Protein AF-A0A7R9RHR2-F1 (afdb_monomer_lite)

pLDDT: mean 87.74, std 6.88, range [58.59, 95.44]

Radius of gyration: 18.29 Å; chains: 1; bounding box: 43×29×52 Å

Structure (mmCIF, N/CA/C/O backbone):
data_AF-A0A7R9RHR2-F1
#
_entry.id   AF-A0A7R9RHR2-F1
#
loop_
_atom_site.group_PDB
_atom_site.id
_atom_site.type_symbol
_atom_site.label_atom_id
_atom_site.label_alt_id
_atom_site.label_comp_id
_atom_site.label_asym_id
_atom_site.label_entity_id
_atom_site.label_seq_id
_atom_site.pdbx_PDB_ins_code
_atom_site.Cartn_x
_atom_site.Cartn_y
_atom_site.Cartn_z
_atom_site.occupancy
_atom_site.B_iso_or_equiv
_atom_site.auth_seq_id
_atom_site.auth_comp_id
_atom_site.auth_asym_id
_atom_site.auth_atom_id
_atom_site.pdbx_PDB_model_num
ATOM 1 N N . GLY A 1 1 ? -10.403 -11.632 30.143 1.00 61.03 1 GLY A N 1
ATOM 2 C CA . GLY A 1 1 ? -9.788 -12.652 29.265 1.00 61.03 1 GLY A CA 1
ATOM 3 C C . GLY A 1 1 ? -8.285 -12.446 29.220 1.00 61.03 1 GLY A C 1
ATOM 4 O O . GLY A 1 1 ? -7.848 -11.328 29.449 1.00 61.03 1 GLY A O 1
ATOM 5 N N . LYS A 1 2 ? -7.488 -13.494 28.969 1.00 77.94 2 LYS A N 1
ATOM 6 C CA . LYS A 1 2 ? -6.039 -13.349 28.735 1.00 77.94 2 LYS A CA 1
ATOM 7 C C . LYS A 1 2 ? -5.817 -12.950 27.275 1.00 77.94 2 LYS A C 1
ATOM 9 O O . LYS A 1 2 ? -6.231 -13.691 26.388 1.00 77.94 2 LYS A O 1
ATOM 14 N N . ILE A 1 3 ? -5.190 -11.802 27.039 1.00 84.19 3 ILE A N 1
ATOM 15 C CA . ILE A 1 3 ? -4.789 -11.369 25.696 1.00 84.19 3 ILE A CA 1
ATOM 16 C C . ILE A 1 3 ? -3.564 -12.196 25.294 1.00 84.19 3 ILE A C 1
ATOM 18 O O . ILE A 1 3 ? -2.621 -12.326 26.074 1.00 84.19 3 ILE A O 1
ATOM 22 N N . LYS A 1 4 ? -3.598 -12.790 24.101 1.00 86.38 4 LYS A N 1
ATOM 23 C CA . LYS A 1 4 ? -2.451 -13.475 23.496 1.00 86.38 4 LYS A CA 1
ATOM 24 C C . LYS A 1 4 ? -1.927 -12.596 22.366 1.00 86.38 4 LYS A C 1
ATOM 26 O O . LYS A 1 4 ? -2.719 -12.148 21.545 1.00 86.38 4 LYS A O 1
ATOM 31 N N . TYR A 1 5 ? -0.621 -12.356 22.346 1.00 87.31 5 TYR A N 1
ATOM 32 C CA . TYR A 1 5 ? 0.056 -11.583 21.308 1.00 87.31 5 TYR A CA 1
ATOM 33 C C . TYR A 1 5 ? 0.882 -12.527 20.434 1.00 87.31 5 TYR A C 1
ATOM 35 O O . TYR A 1 5 ? 1.547 -13.422 20.960 1.00 87.31 5 TYR A O 1
ATOM 43 N N . ILE A 1 6 ? 0.811 -12.342 19.118 1.00 89.44 6 ILE A N 1
ATOM 44 C CA . ILE A 1 6 ? 1.653 -13.049 18.151 1.00 89.44 6 ILE A CA 1
ATOM 45 C C . ILE A 1 6 ? 2.718 -12.057 17.700 1.00 89.44 6 ILE A C 1
ATOM 47 O O . ILE A 1 6 ? 2.381 -10.998 17.177 1.00 89.44 6 ILE A O 1
ATOM 51 N N . ASP A 1 7 ? 3.983 -12.409 17.914 1.00 90.31 7 ASP A N 1
ATOM 52 C CA . ASP A 1 7 ? 5.120 -11.639 17.421 1.00 90.31 7 ASP A CA 1
ATOM 53 C C . ASP A 1 7 ? 5.745 -12.334 16.210 1.00 90.31 7 ASP A C 1
ATOM 55 O O . ASP A 1 7 ? 5.969 -13.547 16.226 1.00 90.31 7 ASP A O 1
ATOM 59 N N . PHE A 1 8 ? 6.044 -11.560 15.169 1.00 88.44 8 PHE A N 1
ATOM 60 C CA . PHE A 1 8 ? 6.743 -12.051 13.987 1.00 88.44 8 PHE A CA 1
ATOM 61 C C . PHE A 1 8 ? 8.201 -11.599 14.045 1.00 88.44 8 PHE A C 1
ATOM 63 O O . PHE A 1 8 ? 8.536 -10.465 13.694 1.00 88.44 8 PHE A O 1
ATOM 70 N N . THR A 1 9 ? 9.093 -12.497 14.460 1.00 91.62 9 THR A N 1
ATOM 71 C CA . THR A 1 9 ? 10.525 -12.199 14.517 1.00 91.62 9 THR A CA 1
ATOM 72 C C . THR A 1 9 ? 11.077 -11.963 13.110 1.00 91.62 9 THR A C 1
ATOM 74 O O . THR A 1 9 ? 10.974 -12.818 12.234 1.00 91.62 9 THR A O 1
ATOM 77 N N . SER A 1 10 ? 11.691 -10.796 12.899 1.00 94.00 10 SER A N 1
ATOM 78 C CA . SER A 1 10 ? 12.378 -10.434 11.650 1.00 94.00 10 SER A CA 1
ATOM 79 C C . SER A 1 10 ? 11.491 -10.360 10.397 1.00 94.00 10 SER A C 1
ATOM 81 O O . SER A 1 10 ? 12.008 -10.552 9.295 1.00 94.00 10 SER A O 1
ATOM 83 N N . LEU A 1 11 ? 10.205 -10.003 10.532 1.00 94.19 11 LEU A N 1
ATOM 84 C CA . LEU A 1 11 ? 9.296 -9.833 9.387 1.00 94.19 11 LEU A CA 1
ATOM 85 C C . LEU A 1 11 ? 9.890 -8.916 8.302 1.00 94.19 11 LEU A C 1
ATOM 87 O O . LEU A 1 11 ? 10.042 -9.340 7.164 1.00 94.19 11 LEU A O 1
ATOM 91 N N . TYR A 1 12 ? 10.301 -7.693 8.655 1.00 92.44 12 TYR A N 1
ATOM 92 C CA . TYR A 1 12 ? 10.852 -6.744 7.678 1.00 92.44 12 TYR A CA 1
ATOM 93 C C . TYR A 1 12 ? 12.151 -7.231 7.008 1.00 92.44 12 TYR A C 1
ATOM 95 O O . TYR A 1 12 ? 12.191 -7.238 5.780 1.00 92.44 12 TYR A O 1
ATOM 103 N N . PRO A 1 13 ? 13.198 -7.683 7.738 1.00 95.31 13 PRO A N 1
ATOM 104 C CA . PRO A 1 13 ? 14.387 -8.255 7.102 1.00 95.31 13 PRO A CA 1
ATOM 105 C C . PRO A 1 13 ? 14.092 -9.443 6.185 1.00 95.31 13 PRO A C 1
ATOM 107 O O . PRO A 1 13 ? 14.704 -9.559 5.124 1.00 95.31 13 PRO A O 1
ATOM 110 N N . TRP A 1 14 ? 13.172 -10.326 6.587 1.00 95.44 14 TRP A N 1
ATOM 111 C CA . TRP A 1 14 ? 12.782 -11.471 5.772 1.00 95.44 14 TRP A CA 1
ATOM 112 C C . TRP A 1 14 ? 12.088 -11.013 4.486 1.00 95.44 14 TRP A C 1
ATOM 114 O O . TRP A 1 14 ? 12.525 -11.402 3.406 1.00 95.44 14 TRP A O 1
ATOM 124 N N . THR A 1 15 ? 11.102 -10.112 4.578 1.00 94.38 15 THR A N 1
ATOM 125 C CA . THR A 1 15 ? 10.406 -9.531 3.418 1.00 94.38 15 THR A CA 1
ATOM 126 C C . THR A 1 15 ? 11.385 -8.837 2.472 1.00 94.38 15 THR A C 1
ATOM 128 O O . THR A 1 15 ? 11.381 -9.123 1.282 1.00 94.38 15 THR A O 1
ATOM 131 N N . SER A 1 16 ? 12.295 -8.002 2.980 1.00 92.06 16 SER A N 1
ATOM 132 C CA . SER A 1 16 ? 13.294 -7.317 2.146 1.00 92.06 16 SER A CA 1
ATOM 133 C C . SER A 1 16 ? 14.273 -8.266 1.448 1.00 92.06 16 SER A C 1
ATOM 135 O O . SER A 1 16 ? 14.845 -7.905 0.423 1.00 92.06 16 SER A O 1
ATOM 137 N N . LYS A 1 17 ? 14.512 -9.457 2.014 1.00 93.75 17 LYS A N 1
ATOM 138 C CA . LYS A 1 17 ? 15.406 -10.472 1.439 1.00 93.75 17 LYS A CA 1
ATOM 139 C C . LYS A 1 17 ? 14.688 -11.388 0.448 1.00 93.75 17 LYS A C 1
ATOM 141 O O . LYS A 1 17 ? 15.311 -11.841 -0.510 1.00 93.75 17 LYS A O 1
ATOM 146 N N . CYS A 1 18 ? 13.435 -11.732 0.730 1.00 94.94 18 CYS A N 1
ATOM 147 C CA . CYS A 1 18 ? 12.724 -12.821 0.066 1.00 94.94 18 CYS A CA 1
ATOM 148 C C . CYS A 1 18 ? 11.610 -12.355 -0.877 1.00 94.94 18 CYS A C 1
ATOM 150 O O . CYS A 1 18 ? 11.215 -13.134 -1.740 1.00 94.94 18 CYS A O 1
ATOM 152 N N . CYS A 1 19 ? 11.099 -11.134 -0.728 1.00 93.38 19 CYS A N 1
ATOM 153 C CA . CYS A 1 19 ? 10.072 -10.587 -1.608 1.00 93.38 19 CYS A CA 1
ATOM 154 C C . CYS A 1 19 ? 10.691 -9.756 -2.733 1.00 93.38 19 CYS A C 1
ATOM 156 O O . CYS A 1 19 ? 11.786 -9.207 -2.610 1.00 93.38 19 CYS A O 1
ATOM 158 N N . GLU A 1 20 ? 9.965 -9.661 -3.841 1.00 92.88 20 GLU A N 1
ATOM 159 C CA . GLU A 1 20 ? 10.374 -8.839 -4.971 1.00 92.88 20 GLU A CA 1
ATOM 160 C C . GLU A 1 20 ? 10.255 -7.353 -4.619 1.00 92.88 20 GLU A C 1
ATOM 162 O O . GLU A 1 20 ? 9.222 -6.886 -4.137 1.00 92.88 20 GLU A O 1
ATOM 167 N N . CYS A 1 21 ? 11.310 -6.597 -4.918 1.00 90.44 21 CYS A N 1
ATOM 168 C CA . CYS A 1 21 ? 11.353 -5.146 -4.776 1.00 90.44 21 CYS A CA 1
ATOM 169 C C . CYS A 1 21 ? 11.685 -4.521 -6.140 1.00 90.44 21 CYS A C 1
ATOM 171 O O . CYS A 1 21 ? 12.579 -5.024 -6.827 1.00 90.44 21 CYS A O 1
ATOM 173 N N . PRO A 1 22 ? 11.025 -3.422 -6.553 1.00 92.25 22 PRO A N 1
ATOM 174 C CA . PRO A 1 22 ? 11.401 -2.720 -7.776 1.00 92.25 22 PRO A CA 1
ATOM 175 C C . PRO A 1 22 ? 12.810 -2.131 -7.624 1.00 92.25 22 PRO A C 1
ATOM 177 O O . PRO A 1 22 ? 13.079 -1.368 -6.698 1.00 92.25 22 PRO A O 1
ATOM 180 N N . VAL A 1 23 ? 13.715 -2.492 -8.537 1.00 90.94 23 VAL A N 1
ATOM 181 C CA . VAL A 1 23 ? 15.116 -2.045 -8.556 1.00 90.94 23 VAL A CA 1
ATOM 182 C C . VAL A 1 23 ? 15.478 -1.413 -9.899 1.00 90.94 23 VAL A C 1
ATOM 184 O O . VAL A 1 23 ? 14.882 -1.726 -10.927 1.00 90.94 23 VAL A O 1
ATOM 187 N N . GLY A 1 24 ? 16.497 -0.551 -9.898 1.00 91.00 24 GLY A N 1
ATOM 188 C CA . GLY A 1 24 ? 17.006 0.103 -11.105 1.00 91.00 24 GLY A CA 1
ATOM 189 C C . GLY A 1 24 ? 16.295 1.414 -11.448 1.00 91.00 24 GLY A C 1
ATOM 190 O O . GLY A 1 24 ? 15.671 2.047 -10.598 1.00 91.00 24 GLY A O 1
ATOM 191 N N . HIS A 1 25 ? 16.451 1.859 -12.697 1.00 92.12 25 HIS A N 1
ATOM 192 C CA . HIS A 1 25 ? 15.856 3.109 -13.168 1.00 92.12 25 HIS A CA 1
ATOM 193 C C . HIS A 1 25 ? 14.349 2.928 -13.423 1.00 92.12 25 HIS A C 1
ATOM 195 O O . HIS A 1 25 ? 13.971 1.974 -14.107 1.00 92.12 25 HIS A O 1
ATOM 201 N N . PRO A 1 26 ? 13.480 3.815 -12.907 1.00 91.50 26 PRO A N 1
ATOM 202 C CA . PRO A 1 26 ? 12.040 3.660 -13.053 1.00 91.50 26 PRO A CA 1
ATOM 203 C C . PRO A 1 26 ? 11.593 3.861 -14.505 1.00 91.50 26 PRO A C 1
ATOM 205 O O . PRO A 1 26 ? 12.047 4.775 -15.192 1.00 91.50 26 PRO A O 1
ATOM 208 N N . LEU A 1 27 ? 10.637 3.043 -14.947 1.00 90.62 27 LEU A N 1
ATOM 209 C CA . LEU A 1 27 ? 9.905 3.270 -16.189 1.00 90.62 27 LEU A CA 1
ATOM 210 C C . LEU A 1 27 ? 8.621 4.049 -15.885 1.00 90.62 27 LEU A C 1
ATOM 212 O O . LEU A 1 27 ? 7.747 3.566 -15.169 1.00 90.62 27 LEU A O 1
ATOM 216 N N . LEU A 1 28 ? 8.499 5.249 -16.447 1.00 93.12 28 LEU A N 1
ATOM 217 C CA . LEU A 1 28 ? 7.315 6.094 -16.291 1.00 93.12 28 LEU A CA 1
ATOM 218 C C . LEU A 1 28 ? 6.246 5.720 -17.325 1.00 93.12 28 LEU A C 1
ATOM 220 O O . LEU A 1 28 ? 6.407 5.975 -18.517 1.00 93.12 28 LEU A O 1
ATOM 224 N N . ILE A 1 29 ? 5.138 5.146 -16.855 1.00 92.88 29 ILE A N 1
ATOM 225 C CA . ILE A 1 29 ? 3.9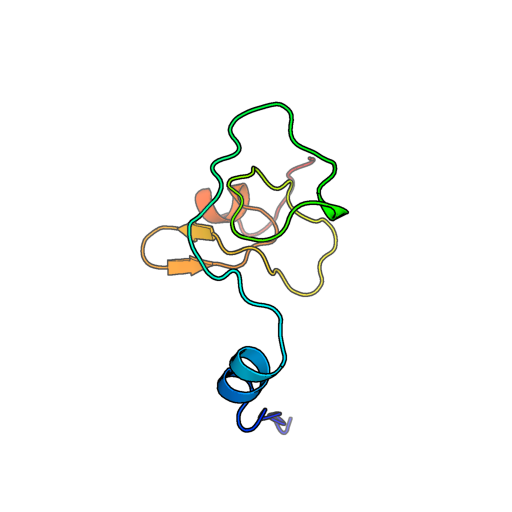61 4.820 -17.670 1.00 92.88 29 ILE A CA 1
ATOM 226 C C . ILE A 1 29 ? 2.859 5.827 -17.335 1.00 92.88 29 ILE A C 1
ATOM 228 O O . ILE A 1 29 ? 2.389 5.879 -16.201 1.00 92.88 29 ILE A O 1
ATOM 232 N N . LEU A 1 30 ? 2.461 6.640 -18.316 1.00 94.31 30 LEU A N 1
ATOM 233 C CA . LEU A 1 30 ? 1.445 7.691 -18.143 1.00 94.31 30 LEU A CA 1
ATOM 234 C C . LEU A 1 30 ? 0.155 7.432 -18.939 1.00 94.31 30 LEU A C 1
ATOM 236 O O . LEU A 1 30 ? -0.854 8.088 -18.693 1.00 94.31 30 LEU A O 1
ATOM 240 N N . LYS A 1 31 ? 0.188 6.506 -19.902 1.00 93.31 31 LYS A N 1
ATOM 241 C CA . LYS A 1 31 ? -0.926 6.137 -20.785 1.00 93.31 31 LYS A CA 1
ATOM 242 C C . LYS A 1 31 ? -0.800 4.676 -21.216 1.00 93.31 31 LYS A C 1
ATOM 244 O O . LYS A 1 31 ? 0.257 4.080 -21.015 1.00 93.31 31 LYS A O 1
ATOM 249 N N . ASP A 1 32 ? -1.861 4.139 -21.819 1.00 91.88 32 ASP A N 1
ATOM 250 C CA . ASP A 1 32 ? -1.904 2.780 -22.379 1.00 91.88 32 ASP A CA 1
ATOM 251 C C . ASP A 1 32 ? -1.522 1.705 -21.344 1.00 91.88 32 ASP A C 1
ATOM 253 O O . ASP A 1 32 ? -0.677 0.837 -21.574 1.00 91.88 32 ASP A O 1
ATOM 257 N N . PHE A 1 33 ? -2.125 1.804 -20.154 1.00 90.75 33 PHE A N 1
ATOM 258 C CA . PHE A 1 33 ? -1.861 0.891 -19.047 1.00 90.75 33 PHE A CA 1
ATOM 259 C C . PHE A 1 33 ? -2.226 -0.547 -19.421 1.00 90.75 33 PHE A C 1
ATOM 261 O O . PHE A 1 33 ? -3.309 -0.826 -19.936 1.00 90.75 33 PHE A O 1
ATOM 268 N N . LYS A 1 34 ? -1.313 -1.472 -19.119 1.00 91.31 34 LYS A N 1
ATOM 269 C CA . LYS A 1 34 ? -1.586 -2.909 -19.183 1.00 91.31 34 LYS A CA 1
ATOM 270 C C . LYS A 1 34 ? -2.546 -3.310 -18.052 1.00 91.31 34 LYS A C 1
ATOM 272 O O . LYS A 1 34 ? -2.668 -2.566 -17.076 1.00 91.31 34 LYS A O 1
ATOM 277 N N . PRO A 1 35 ? -3.199 -4.483 -18.143 1.00 93.38 35 PRO A N 1
ATOM 278 C CA . PRO A 1 35 ? -3.930 -5.041 -17.008 1.00 93.38 35 PRO A CA 1
ATOM 279 C C . PRO A 1 35 ? -3.046 -5.088 -15.752 1.00 93.38 35 PRO A C 1
ATOM 281 O O . PRO A 1 35 ? -1.851 -5.364 -15.863 1.00 93.38 35 PRO A O 1
ATOM 284 N N . LEU A 1 36 ? -3.628 -4.832 -14.573 1.00 89.81 36 LEU A N 1
ATOM 285 C CA . LEU A 1 36 ? -2.899 -4.649 -13.305 1.00 89.81 36 LEU A CA 1
ATOM 286 C C . LEU A 1 36 ? -1.960 -5.809 -12.954 1.00 89.81 36 LEU A C 1
ATOM 288 O O . LEU A 1 36 ? -0.874 -5.579 -12.436 1.00 89.81 36 LEU A O 1
ATOM 292 N N . GLU A 1 37 ? -2.351 -7.038 -13.278 1.00 92.25 37 GLU A N 1
ATOM 293 C CA . GLU A 1 37 ? -1.555 -8.260 -13.086 1.00 92.25 37 GLU A CA 1
ATOM 294 C C . GLU A 1 37 ? -0.212 -8.260 -13.840 1.00 92.25 37 GLU A C 1
ATOM 296 O O . GLU A 1 37 ? 0.695 -9.010 -13.495 1.00 92.25 37 GLU A O 1
ATOM 301 N N . HIS A 1 38 ? -0.064 -7.391 -14.844 1.00 90.94 38 HIS A N 1
ATOM 302 C CA . HIS A 1 38 ? 1.168 -7.197 -15.609 1.00 90.94 38 HIS A CA 1
ATOM 303 C C . HIS A 1 38 ? 1.963 -5.959 -15.164 1.00 90.94 38 HIS A C 1
ATOM 305 O O . HIS A 1 38 ? 2.960 -5.606 -15.803 1.00 90.94 38 HIS A O 1
ATOM 311 N N . CYS A 1 39 ? 1.518 -5.260 -14.119 1.00 89.81 39 CYS A N 1
ATOM 312 C CA . CYS A 1 39 ? 2.181 -4.080 -13.578 1.00 89.81 39 CYS A CA 1
ATOM 313 C C . CYS A 1 39 ? 2.910 -4.431 -12.275 1.00 89.81 39 CYS A C 1
ATOM 315 O O . CYS A 1 39 ? 2.321 -4.988 -11.356 1.00 89.81 39 CYS A O 1
ATOM 317 N N . PHE A 1 40 ? 4.182 -4.040 -12.172 1.00 91.31 40 PHE A N 1
ATOM 318 C CA . PHE A 1 40 ? 4.983 -4.187 -10.957 1.00 91.31 40 PHE A CA 1
ATOM 319 C C . PHE A 1 40 ? 5.660 -2.859 -10.605 1.00 91.31 40 PHE A C 1
ATOM 321 O O . PHE A 1 40 ? 6.215 -2.192 -11.479 1.00 91.31 40 PHE A O 1
ATOM 328 N N . GLY A 1 41 ? 5.612 -2.476 -9.327 1.00 92.00 41 GLY A N 1
ATOM 329 C CA . GLY A 1 41 ? 6.174 -1.225 -8.815 1.00 92.00 41 GLY A CA 1
ATOM 330 C C . GLY A 1 41 ? 5.118 -0.295 -8.220 1.00 92.00 41 GLY A C 1
ATOM 331 O O . GLY A 1 41 ? 4.119 -0.740 -7.660 1.00 92.00 41 GLY A O 1
ATOM 332 N N . PHE A 1 42 ? 5.358 1.013 -8.313 1.00 92.00 42 PHE A N 1
ATOM 333 C CA . PHE A 1 42 ? 4.471 2.027 -7.744 1.00 92.00 42 PHE A CA 1
ATOM 334 C C . PHE A 1 42 ? 3.397 2.452 -8.742 1.00 92.00 42 PHE A C 1
ATOM 336 O O . PHE A 1 42 ? 3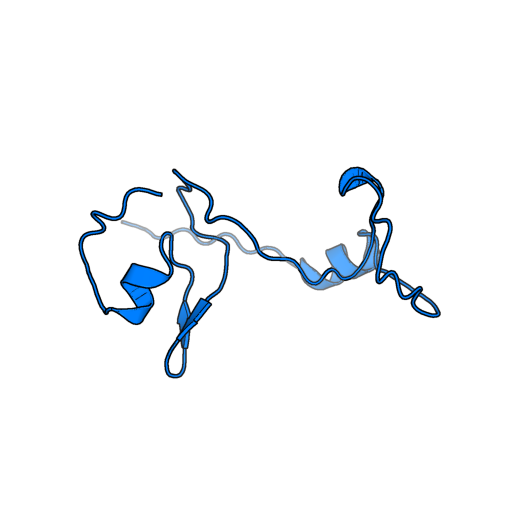.690 2.736 -9.903 1.00 92.00 42 PHE A O 1
ATOM 343 N N . MET A 1 43 ? 2.158 2.562 -8.266 1.00 91.94 43 MET A N 1
ATOM 344 C CA . MET A 1 43 ? 1.025 3.023 -9.058 1.00 91.94 43 MET A CA 1
ATOM 345 C C . MET A 1 43 ? 0.267 4.114 -8.312 1.00 91.94 43 MET A C 1
ATOM 347 O O . MET A 1 43 ? -0.009 3.995 -7.121 1.00 91.94 43 MET A O 1
ATOM 351 N N . LYS A 1 44 ? -0.104 5.171 -9.037 1.00 91.44 44 LYS A N 1
ATOM 352 C CA . LYS A 1 44 ? -1.081 6.151 -8.570 1.00 91.44 44 LYS A CA 1
ATOM 353 C C . LYS A 1 44 ? -2.438 5.783 -9.161 1.00 91.44 44 LYS A C 1
ATOM 355 O O . LYS A 1 44 ? -2.623 5.887 -10.370 1.00 91.44 44 LYS A O 1
ATOM 360 N N . CYS A 1 45 ? -3.373 5.367 -8.318 1.00 89.44 45 CYS A N 1
ATOM 361 C CA . CYS A 1 45 ? -4.720 4.980 -8.726 1.00 89.44 45 CYS A CA 1
ATOM 362 C C . CYS A 1 45 ? -5.761 5.464 -7.709 1.00 89.44 45 CYS A C 1
ATOM 364 O O . CYS A 1 45 ? -5.438 5.764 -6.560 1.00 89.44 45 CYS A O 1
ATOM 366 N N . GLY A 1 46 ? -7.011 5.568 -8.159 1.00 88.31 46 GLY A N 1
ATOM 367 C CA . GLY A 1 46 ? -8.165 5.645 -7.269 1.00 88.31 46 GLY A CA 1
ATOM 368 C C . GLY A 1 46 ? -8.631 4.231 -6.947 1.00 88.31 46 GLY A C 1
ATOM 369 O O . GLY A 1 46 ? -8.706 3.396 -7.847 1.00 88.31 46 GLY A O 1
ATOM 370 N N . VAL A 1 47 ? -8.926 3.961 -5.679 1.00 84.88 47 VAL A N 1
ATOM 371 C CA . VAL A 1 47 ? -9.424 2.660 -5.221 1.00 84.88 47 VAL A CA 1
ATOM 372 C C . VAL A 1 47 ? -10.872 2.840 -4.790 1.00 84.88 47 VAL A C 1
ATOM 374 O O . VAL A 1 47 ? -11.169 3.735 -3.999 1.00 84.88 47 VAL A O 1
ATOM 377 N N . LEU A 1 48 ? -11.771 2.010 -5.321 1.00 81.44 48 LEU A N 1
ATOM 378 C CA . LEU A 1 48 ? -13.134 1.926 -4.803 1.00 81.44 48 LEU A CA 1
ATOM 379 C C . LEU A 1 48 ? -13.086 1.257 -3.422 1.00 81.44 48 LEU A C 1
ATOM 381 O O . LEU A 1 48 ? -12.382 0.253 -3.278 1.00 81.44 48 LEU A O 1
ATOM 385 N N . PRO A 1 49 ? -13.781 1.796 -2.407 1.00 74.44 49 PRO A N 1
ATOM 386 C CA . PRO A 1 49 ? -13.732 1.242 -1.063 1.00 74.44 49 PRO A CA 1
ATOM 387 C C . PRO A 1 49 ? -14.212 -0.220 -1.082 1.00 74.44 49 PRO A C 1
ATOM 389 O O . PRO A 1 49 ? -15.280 -0.502 -1.631 1.00 74.44 49 PRO A O 1
ATOM 392 N N . PRO A 1 50 ? -13.428 -1.165 -0.533 1.00 75.38 50 PRO A N 1
ATOM 393 C CA . PRO A 1 50 ? -13.845 -2.554 -0.453 1.00 75.38 50 PRO A CA 1
ATOM 394 C C . PRO A 1 50 ? -15.001 -2.691 0.544 1.00 75.38 50 PRO A C 1
ATOM 396 O O . PRO A 1 50 ? -14.897 -2.245 1.687 1.00 75.38 50 PRO A O 1
ATOM 399 N N . ASN A 1 51 ? -16.087 -3.333 0.112 1.00 70.62 51 ASN A N 1
ATOM 400 C CA . ASN A 1 51 ? -17.206 -3.683 0.985 1.00 70.62 51 ASN A CA 1
ATOM 401 C C . ASN A 1 51 ? -16.853 -4.900 1.851 1.00 70.62 51 ASN A C 1
ATOM 403 O O . ASN A 1 51 ? -15.995 -5.704 1.483 1.00 70.62 51 ASN A O 1
ATOM 407 N N . ASP A 1 52 ? -17.538 -5.040 2.987 1.00 73.44 52 ASP A N 1
ATOM 408 C CA . ASP A 1 52 ? -17.540 -6.257 3.814 1.00 73.44 52 ASP A CA 1
ATOM 409 C C . ASP A 1 52 ? -16.160 -6.732 4.300 1.00 73.44 52 ASP A C 1
ATOM 411 O O . ASP A 1 52 ? -15.936 -7.915 4.575 1.00 73.44 52 ASP A O 1
ATOM 415 N N . LEU A 1 53 ? -15.212 -5.804 4.448 1.00 80.38 53 LEU A N 1
ATOM 416 C CA . LEU A 1 53 ? -13.914 -6.112 5.029 1.00 80.38 53 LEU A CA 1
ATOM 417 C C . LEU A 1 53 ? -14.039 -6.220 6.553 1.00 80.38 53 LEU A C 1
ATOM 419 O O . LEU A 1 53 ? -14.402 -5.259 7.226 1.00 80.38 53 LEU A O 1
ATOM 423 N N . PHE A 1 54 ? -13.674 -7.376 7.117 1.00 82.31 54 PHE A N 1
ATOM 424 C CA . PHE A 1 54 ? -13.633 -7.545 8.576 1.00 82.31 54 PHE A CA 1
ATOM 425 C C . PHE A 1 54 ? -12.572 -6.643 9.231 1.00 82.31 54 PHE A C 1
ATOM 427 O O . PHE A 1 54 ? -12.735 -6.177 10.358 1.00 82.31 54 PHE A O 1
ATOM 434 N N . HIS A 1 55 ? -11.484 -6.376 8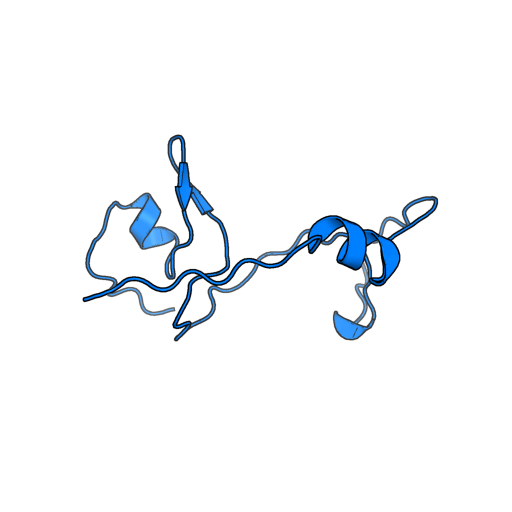.506 1.00 83.44 55 HIS A N 1
ATOM 435 C CA . HIS A 1 55 ? -10.417 -5.476 8.923 1.00 83.44 55 HIS A CA 1
ATOM 436 C C . HIS A 1 55 ? -10.175 -4.441 7.829 1.00 83.44 55 HIS A C 1
ATOM 438 O O . HIS A 1 55 ? -9.747 -4.835 6.747 1.00 83.44 55 HIS A O 1
ATOM 444 N N . PRO A 1 56 ? -10.423 -3.145 8.070 1.00 86.69 56 PRO A N 1
ATOM 445 C CA . PRO A 1 56 ? -10.109 -2.106 7.100 1.00 86.69 56 PRO A CA 1
ATOM 446 C C . PRO A 1 56 ? -8.595 -2.037 6.867 1.00 86.69 56 PRO A C 1
ATOM 448 O O . PRO A 1 56 ? -7.808 -2.007 7.811 1.00 86.69 56 PRO A O 1
ATOM 451 N N . VAL A 1 57 ? -8.187 -2.024 5.597 1.00 89.44 57 VAL A N 1
ATOM 452 C CA . VAL A 1 57 ? -6.765 -2.051 5.197 1.00 89.44 57 VAL A CA 1
ATOM 453 C C . VAL A 1 57 ? -6.315 -0.793 4.468 1.00 89.44 57 VAL A C 1
ATOM 455 O O . VAL A 1 57 ? -5.116 -0.573 4.320 1.00 89.44 57 VAL A O 1
ATOM 458 N N . LEU A 1 58 ? -7.258 0.031 4.003 1.00 88.94 58 LEU A N 1
ATOM 459 C CA . LEU A 1 58 ? -6.944 1.246 3.264 1.00 88.94 58 LEU A CA 1
ATOM 460 C C . LEU A 1 58 ? -6.776 2.420 4.235 1.00 88.94 58 LEU A C 1
ATOM 462 O O . LEU A 1 58 ? -7.736 2.771 4.924 1.00 88.94 58 LEU A O 1
ATOM 466 N N . PRO A 1 59 ? -5.583 3.031 4.295 1.00 90.19 59 PRO A N 1
ATOM 467 C CA . PRO A 1 59 ? -5.360 4.181 5.146 1.00 90.19 59 PRO A CA 1
ATOM 468 C C . PRO A 1 59 ? -5.977 5.454 4.552 1.00 90.19 59 PRO A C 1
ATOM 470 O O . PRO A 1 59 ? -5.856 5.728 3.357 1.00 90.19 59 PRO A O 1
ATOM 473 N N . VAL A 1 60 ? -6.564 6.276 5.415 1.00 89.31 60 VAL A N 1
ATOM 474 C CA . VAL A 1 60 ? -7.063 7.623 5.135 1.00 89.31 60 VAL A CA 1
ATOM 475 C C . VAL A 1 60 ? -6.405 8.577 6.125 1.00 89.31 60 VAL A C 1
ATOM 477 O O . VAL A 1 60 ? -6.566 8.438 7.335 1.00 89.31 60 VAL A O 1
ATOM 480 N N . GLY A 1 61 ? -5.645 9.544 5.613 1.00 90.19 61 GLY A N 1
ATOM 481 C CA . GLY A 1 61 ? -5.173 10.662 6.424 1.00 90.19 61 GLY A CA 1
ATOM 482 C C . GLY A 1 61 ? -6.332 11.619 6.684 1.00 90.19 61 GLY A C 1
ATOM 483 O O . GLY A 1 61 ? -6.927 12.120 5.732 1.00 90.19 61 GLY A O 1
ATOM 484 N N . HIS A 1 62 ? -6.656 11.859 7.949 1.00 90.50 62 HIS A N 1
ATOM 485 C CA . HIS A 1 62 ? -7.685 12.812 8.354 1.00 90.50 62 HIS A CA 1
ATOM 486 C C . HIS A 1 62 ? -7.216 13.542 9.614 1.00 90.50 62 HIS A C 1
ATOM 488 O O . HIS A 1 62 ? -6.608 12.921 10.482 1.00 90.50 62 HIS A O 1
ATOM 494 N N . SER A 1 63 ? -7.453 14.856 9.678 1.00 86.50 63 SER A N 1
ATOM 495 C CA . SER A 1 63 ? -6.910 15.756 10.707 1.00 86.50 63 SER A CA 1
ATOM 496 C C . SER A 1 63 ? -5.394 15.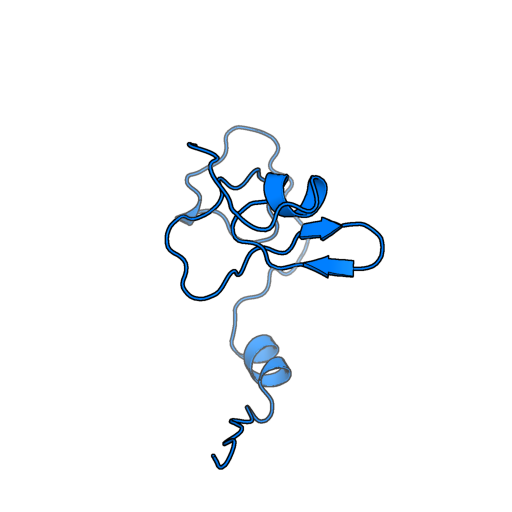583 10.926 1.00 86.50 63 SER A C 1
ATOM 498 O O . SER A 1 63 ? -4.611 15.916 10.037 1.00 86.50 63 SER A O 1
ATOM 500 N N . GLU A 1 64 ? -4.979 15.052 12.078 1.00 86.81 64 GLU A N 1
ATOM 501 C CA . GLU A 1 64 ? -3.577 14.782 12.445 1.00 86.81 64 GLU A CA 1
ATOM 502 C C . GLU A 1 64 ? -3.258 13.275 12.508 1.00 86.81 64 GLU A C 1
ATOM 504 O O . GLU A 1 64 ? -2.192 12.871 12.976 1.00 86.81 64 GLU A O 1
ATOM 509 N N . GLY A 1 65 ? -4.184 12.425 12.051 1.00 90.12 65 GLY A N 1
ATOM 510 C CA . GLY A 1 65 ? -4.122 10.977 12.215 1.00 90.12 65 GLY A CA 1
ATOM 511 C C . GLY A 1 65 ? -4.195 10.184 10.912 1.00 90.12 65 GLY A C 1
ATOM 512 O O . GLY A 1 65 ? -4.660 10.650 9.870 1.00 90.12 65 GLY A O 1
ATOM 513 N N . LEU A 1 66 ? -3.750 8.930 11.003 1.00 91.62 66 LEU A N 1
ATOM 514 C CA . LEU A 1 66 ? -3.954 7.910 9.982 1.00 91.62 66 LEU A CA 1
ATOM 515 C C . LEU A 1 66 ? -5.068 6.972 10.445 1.00 91.62 66 LEU A C 1
ATOM 517 O O . LEU A 1 66 ? -4.913 6.252 11.431 1.00 91.62 66 LEU A O 1
ATOM 521 N N . PHE A 1 67 ? -6.175 6.970 9.721 1.00 90.00 67 PHE A N 1
ATOM 522 C CA . PHE A 1 67 ? -7.323 6.117 9.990 1.00 90.00 67 PHE A CA 1
ATOM 523 C C . PHE A 1 67 ? -7.355 4.966 8.998 1.00 90.00 67 PHE A C 1
ATOM 525 O O . PHE A 1 67 ? -6.913 5.109 7.865 1.00 90.00 67 PHE A O 1
ATOM 532 N N . PHE A 1 68 ? -7.935 3.840 9.392 1.00 90.00 68 PHE A N 1
ATOM 533 C CA . PHE A 1 68 ? -8.255 2.744 8.481 1.00 90.00 68 PHE A CA 1
ATOM 534 C C . PHE A 1 68 ? -9.770 2.553 8.512 1.00 90.00 68 PHE A C 1
ATOM 536 O O . PHE A 1 68 ? -10.254 1.729 9.282 1.00 90.00 68 PHE A O 1
ATOM 543 N N . PRO A 1 69 ? -10.554 3.369 7.789 1.00 87.12 69 PRO A N 1
ATOM 544 C CA . PRO A 1 69 ? -12.002 3.234 7.783 1.00 87.12 69 PRO A CA 1
ATOM 545 C C . PRO A 1 69 ? -12.504 2.337 6.656 1.00 87.12 69 PRO A C 1
ATOM 547 O O . PRO A 1 69 ? -11.835 2.133 5.645 1.0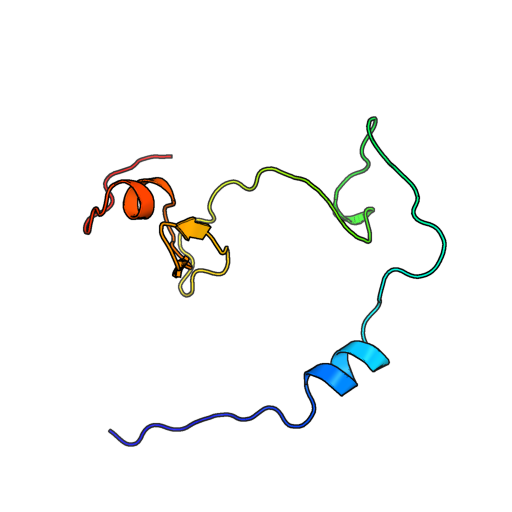0 87.12 69 PRO A O 1
ATOM 550 N N . LEU A 1 70 ? -13.739 1.863 6.805 1.00 85.56 70 LEU A N 1
ATOM 551 C CA . LEU A 1 70 ? -14.484 1.229 5.714 1.00 85.56 70 LEU A CA 1
ATOM 552 C C . LEU A 1 70 ? -15.133 2.266 4.783 1.00 85.56 70 LEU A C 1
ATOM 554 O O . LEU A 1 70 ? -15.302 2.007 3.598 1.00 85.56 70 LEU A O 1
ATOM 558 N N . CYS A 1 71 ? -15.451 3.458 5.300 1.00 85.56 71 CYS A N 1
ATOM 559 C CA . CYS A 1 71 ? -16.018 4.557 4.526 1.00 85.56 71 CYS A CA 1
ATOM 560 C C . CYS A 1 71 ? -15.255 5.855 4.799 1.00 85.56 71 CYS A C 1
ATOM 562 O O . CYS A 1 71 ? -15.181 6.326 5.936 1.00 85.56 71 CYS A O 1
ATOM 564 N N . ARG A 1 72 ? -14.704 6.446 3.736 1.00 86.81 72 ARG A N 1
ATOM 565 C CA . ARG A 1 72 ? -13.973 7.715 3.805 1.00 86.81 72 ARG A CA 1
ATOM 566 C C . ARG A 1 72 ? -14.881 8.869 4.235 1.00 86.81 72 ARG A C 1
ATOM 568 O O . ARG A 1 72 ? -14.505 9.625 5.122 1.00 86.81 72 ARG A O 1
ATOM 575 N N . THR A 1 73 ? -16.073 8.968 3.647 1.00 88.88 73 THR A N 1
ATOM 576 C CA . THR A 1 73 ? -17.035 10.046 3.920 1.00 88.88 73 THR A CA 1
ATOM 577 C C . THR A 1 73 ? -17.455 10.073 5.388 1.00 88.88 73 THR A C 1
ATOM 579 O O . THR A 1 73 ? -17.603 11.142 5.966 1.00 88.88 73 THR A O 1
ATOM 582 N N . CYS A 1 74 ? -17.587 8.904 6.023 1.00 88.38 74 CYS A N 1
ATOM 583 C CA . CYS A 1 74 ? -17.910 8.819 7.447 1.00 88.38 74 CYS A CA 1
ATOM 584 C C . CYS A 1 74 ? -16.789 9.353 8.341 1.00 88.38 74 CYS A C 1
ATOM 586 O O . CYS A 1 74 ? -17.083 9.988 9.346 1.00 88.38 74 CYS A O 1
ATOM 588 N N . VAL A 1 75 ? -15.521 9.129 7.980 1.00 89.94 75 VAL A N 1
ATOM 589 C CA . VAL A 1 75 ? -14.391 9.695 8.736 1.00 89.94 75 VAL A CA 1
ATOM 590 C C . VAL A 1 75 ? -14.324 11.204 8.574 1.00 89.94 75 VAL A C 1
ATOM 592 O O . VAL A 1 75 ? -14.130 11.902 9.560 1.00 89.94 75 VAL A O 1
ATOM 595 N N . GLU A 1 76 ? -14.512 11.705 7.353 1.00 89.44 76 GLU A N 1
ATOM 596 C CA . GLU A 1 76 ? -14.490 13.146 7.078 1.00 89.44 76 GLU A CA 1
ATOM 597 C C . GLU A 1 76 ? -15.675 13.883 7.725 1.00 89.44 76 GLU A C 1
ATOM 599 O O . GLU A 1 76 ? -15.536 15.029 8.141 1.00 89.44 76 GLU A O 1
ATOM 604 N N . GLY A 1 77 ? -16.837 13.230 7.818 1.00 89.38 77 GLY A N 1
ATOM 605 C CA . GLY A 1 77 ? -18.046 13.783 8.432 1.00 89.38 77 GLY A CA 1
ATOM 606 C C . GLY A 1 77 ? -18.226 13.465 9.917 1.00 89.38 77 GLY A C 1
ATOM 607 O O . GLY A 1 77 ? -19.264 13.822 10.465 1.00 89.38 77 GLY A O 1
ATOM 608 N N . GLU A 1 78 ? -17.273 12.765 10.545 1.00 85.81 78 GLU A N 1
ATOM 609 C CA . GLU A 1 78 ? -17.356 12.293 11.939 1.00 85.81 78 GLU A CA 1
ATOM 610 C C . GLU A 1 78 ? -18.679 11.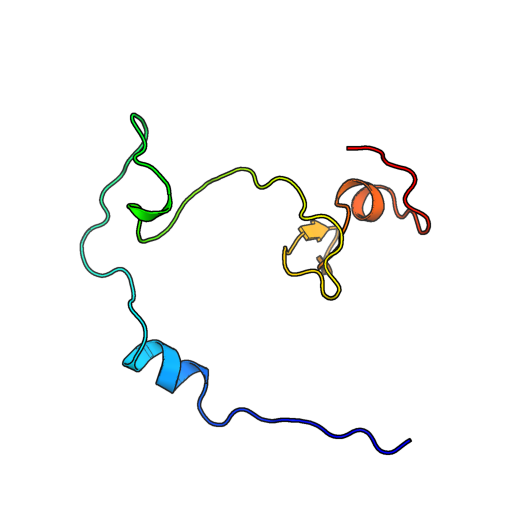554 12.250 1.00 85.81 78 GLU A C 1
ATOM 612 O O . GLU A 1 78 ? -19.319 11.759 13.282 1.00 85.81 78 GLU A O 1
ATOM 617 N N . VAL A 1 79 ? -19.107 10.685 11.327 1.00 87.38 79 VAL A N 1
ATOM 618 C CA . VAL A 1 79 ? -20.383 9.954 11.394 1.00 87.38 79 VAL A CA 1
ATOM 619 C C . VAL A 1 79 ? -20.170 8.540 11.940 1.00 87.38 79 VAL A C 1
ATOM 621 O O . VAL A 1 79 ? -19.379 7.773 11.391 1.00 87.38 79 VAL A O 1
ATOM 624 N N . GLU A 1 80 ? -20.925 8.156 12.973 1.00 79.00 80 GLU A N 1
ATOM 625 C CA . GLU A 1 80 ? -20.824 6.821 13.589 1.00 79.00 80 GLU A CA 1
ATOM 626 C C . GLU A 1 80 ? -21.566 5.718 12.817 1.00 79.00 80 GLU A C 1
ATOM 628 O O . GLU A 1 80 ? -21.107 4.576 12.767 1.00 79.00 80 GLU A O 1
ATOM 633 N N . ALA A 1 81 ? -22.710 6.041 12.207 1.00 84.38 81 ALA A N 1
ATOM 634 C CA . ALA A 1 81 ? -23.534 5.093 11.462 1.00 84.38 81 ALA A CA 1
ATOM 635 C C . ALA A 1 81 ? -23.507 5.424 9.967 1.00 84.38 81 ALA A C 1
ATOM 637 O O . ALA A 1 81 ? -23.987 6.470 9.542 1.00 84.38 81 ALA A O 1
ATOM 638 N N . CYS A 1 82 ? -22.937 4.524 9.168 1.00 84.44 82 CYS A N 1
ATOM 639 C CA . CYS A 1 82 ? -22.856 4.695 7.722 1.00 84.44 82 CYS A CA 1
ATOM 640 C C . CYS A 1 82 ? -24.161 4.249 7.051 1.00 84.44 82 CYS A C 1
ATOM 642 O O . CYS A 1 82 ? -24.494 3.066 7.086 1.00 84.44 82 CYS A O 1
ATOM 644 N N . ASP A 1 83 ? -24.856 5.178 6.398 1.00 86.88 83 ASP A N 1
ATOM 645 C CA . ASP A 1 83 ? -26.012 4.929 5.526 1.00 86.88 83 ASP A CA 1
ATOM 646 C C . ASP A 1 83 ? -25.687 5.123 4.034 1.00 86.88 83 ASP A C 1
ATOM 648 O O . ASP A 1 83 ? -26.553 4.951 3.176 1.00 86.88 83 ASP A O 1
ATOM 652 N N . HIS A 1 84 ? -24.429 5.442 3.714 1.00 83.69 84 HIS A N 1
ATOM 653 C CA . HIS A 1 84 ? -23.971 5.617 2.345 1.00 83.69 84 HIS A CA 1
ATOM 654 C C . HIS A 1 84 ? -24.135 4.319 1.551 1.00 83.69 84 HIS A C 1
ATOM 656 O O . HIS A 1 84 ? -23.430 3.330 1.770 1.00 83.69 84 HIS A O 1
ATOM 662 N N . SER A 1 85 ? -25.057 4.350 0.591 1.00 69.06 85 SER A N 1
ATOM 663 C CA . SER A 1 85 ? -25.011 3.469 -0.567 1.00 69.06 85 SER A CA 1
ATOM 664 C C . SER A 1 85 ? -23.890 3.935 -1.494 1.00 69.06 85 SER A C 1
ATOM 666 O O . SER A 1 85 ? -23.601 5.128 -1.545 1.00 69.06 85 SER A O 1
ATOM 668 N N . GLN A 1 86 ? -23.279 2.985 -2.197 1.00 58.59 86 GLN A N 1
ATOM 669 C CA . GLN A 1 86 ? -22.134 3.196 -3.090 1.00 58.59 86 GLN A CA 1
ATOM 670 C C . GLN A 1 86 ? -22.266 4.407 -4.021 1.00 58.59 86 GLN A C 1
ATOM 672 O O . GLN A 1 86 ? -23.361 4.584 -4.603 1.00 58.59 86 GLN A O 1
#

Sequence (86 aa):
GKIKYIDFTSLYPWTSKCCECPVGHPLLILKDFKPLEHCFGFMKCGVLPPNDLFHPVLPVGHSEGLFFPLCRTCVEGEVEACDHSQ

InterPro domains:
  IPR043502 DNA/RNA polymerase superfamily [SSF56672] (2-74)

Foldseek 3Di:
DDDDDDDDPCPPVCCVVPPDDDDDDDDDDDDDDDPPVPDDDDDDDDDDQDPPDPFQDDWDDDDPDTDRDSDPVCRNVVHPDDPDDD

Organism: NCBI:txid509924

Secondary structure (DSSP, 8-state):
--------TTHHHHHHHHS----SSPP---SSPPPGGG--S------PPPSS-SS----EEETTEEE--S-HHHHHTT-SS-----